Protein AF-A0A3B8ZEE2-F1 (afdb_monomer_lite)

Secondary structure (DSSP, 8-state):
---GGG-S----------SS--PPTT-S----------SS-----EE-----TT---EEEEEE-TTS-EEEEEEETT--TT----EE-SS--

Foldseek 3Di:
DDDPVPDPDDDDDDDFDDPPDDDDPPDPDDDDDGDDDDPDDDKAFKDFDDDPPSDAWDWDWDQDPVRDIDTQDTGRGDDNVPRDIGTGPDID

Radius of gyration: 15.97 Å; chains: 1; bounding box: 39×27×40 Å

Sequence (92 aa):
FADPEKAKFVARSEAAINPFFSIPPGADNHQVTAESTFQADTTLVNFTPHMHTRGKSFRYDVTYPDGRQETLLDVPAYDFNWQTTYVLKEPK

Structure (mmCIF, N/CA/C/O backbone):
data_AF-A0A3B8ZEE2-F1
#
_entry.id   AF-A0A3B8ZEE2-F1
#
loop_
_atom_site.group_PDB
_atom_site.id
_atom_site.type_symbol
_atom_site.label_atom_id
_atom_site.label_alt_id
_atom_site.label_comp_id
_atom_site.label_asym_id
_atom_site.label_entity_id
_atom_site.label_seq_id
_atom_site.pdbx_PDB_ins_code
_atom_site.Cartn_x
_atom_site.Cartn_y
_atom_site.Cartn_z
_atom_site.occupancy
_atom_site.B_iso_or_equiv
_atom_site.auth_seq_id
_atom_site.auth_comp_id
_atom_site.auth_asym_id
_atom_site.auth_atom_id
_atom_site.pdbx_PDB_model_num
ATOM 1 N N . PHE A 1 1 ? -26.592 13.210 6.653 1.00 65.44 1 PHE A N 1
ATOM 2 C CA . PHE A 1 1 ? -25.215 13.352 7.170 1.00 65.44 1 PHE A CA 1
ATOM 3 C C . PHE A 1 1 ? -25.224 13.108 8.670 1.00 65.44 1 PHE A C 1
ATOM 5 O O . PHE A 1 1 ? -26.254 13.360 9.285 1.00 65.44 1 PHE A O 1
ATOM 12 N N . ALA A 1 2 ? -24.145 12.558 9.235 1.00 73.81 2 ALA A N 1
ATOM 13 C CA . ALA A 1 2 ? -24.047 12.343 10.678 1.00 73.81 2 ALA A CA 1
ATOM 14 C C . ALA A 1 2 ? -23.862 13.682 11.408 1.00 73.81 2 ALA A C 1
ATOM 16 O O . ALA A 1 2 ? -23.187 14.571 10.895 1.00 73.81 2 ALA A O 1
ATOM 17 N N . ASP A 1 3 ? -24.468 13.807 12.586 1.00 84.38 3 ASP A N 1
ATOM 18 C CA . ASP A 1 3 ? -24.247 14.921 13.507 1.00 84.38 3 ASP A CA 1
ATOM 19 C C . ASP A 1 3 ? -22.819 14.812 14.082 1.00 84.38 3 ASP A C 1
ATOM 21 O O . ASP A 1 3 ? -22.533 13.812 14.753 1.00 84.38 3 ASP A O 1
ATOM 25 N N . PRO A 1 4 ? -21.913 15.773 13.808 1.00 79.19 4 PRO A N 1
ATOM 26 C CA . PRO A 1 4 ? -20.518 15.691 14.237 1.00 79.19 4 PRO A CA 1
ATOM 27 C C . PRO A 1 4 ? -20.359 15.536 15.751 1.00 79.19 4 PRO A C 1
ATOM 29 O O . PRO A 1 4 ? -19.458 14.828 16.191 1.00 79.19 4 PRO A O 1
ATOM 32 N N . GLU A 1 5 ? -21.258 16.123 16.546 1.00 83.06 5 GLU A N 1
ATOM 33 C CA . GLU A 1 5 ? -21.207 16.051 18.014 1.00 83.06 5 GLU A CA 1
ATOM 34 C C . GLU A 1 5 ? -21.580 14.662 18.551 1.00 83.06 5 GLU A C 1
ATOM 36 O O . GLU A 1 5 ? -21.253 14.312 19.684 1.00 83.06 5 GLU A O 1
ATOM 41 N N . LYS A 1 6 ? -22.244 13.840 17.731 1.00 87.75 6 LYS A N 1
ATOM 42 C CA . LYS A 1 6 ? -22.627 12.462 18.070 1.00 87.75 6 LYS A CA 1
ATOM 43 C C . LYS A 1 6 ? -21.685 11.414 17.474 1.00 87.75 6 LYS A C 1
ATOM 45 O O . LYS A 1 6 ? -21.838 10.225 17.769 1.00 87.75 6 LYS A O 1
ATOM 50 N N . ALA A 1 7 ? -20.742 11.814 16.621 1.00 87.25 7 ALA A N 1
ATOM 51 C CA . ALA A 1 7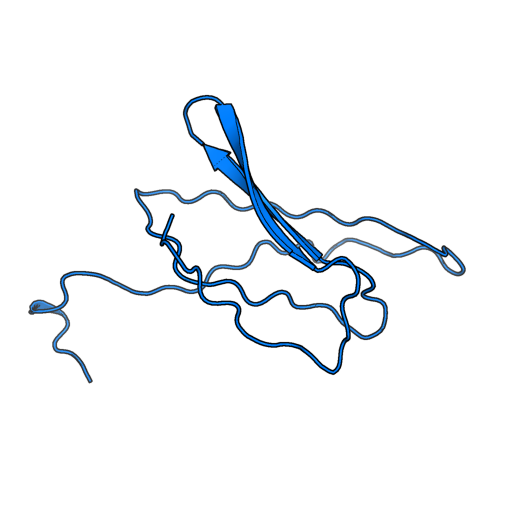 ? -19.816 10.896 15.974 1.00 87.25 7 ALA A CA 1
ATOM 52 C C . ALA A 1 7 ? -18.769 10.389 16.977 1.00 87.25 7 ALA A C 1
ATOM 54 O O . ALA A 1 7 ? -18.015 11.162 17.557 1.00 87.25 7 ALA A O 1
ATOM 55 N N . LYS A 1 8 ? -18.702 9.066 17.162 1.00 88.12 8 LYS A N 1
ATOM 56 C CA . LYS A 1 8 ? -17.696 8.429 18.031 1.00 88.12 8 LYS A CA 1
ATOM 57 C C . LYS A 1 8 ? -16.348 8.224 17.340 1.00 88.12 8 LYS A C 1
ATOM 59 O O . LYS A 1 8 ? -15.326 8.165 18.010 1.00 88.12 8 LYS A O 1
ATOM 64 N N . PHE A 1 9 ? -16.358 8.104 16.014 1.00 89.62 9 PHE A N 1
ATOM 65 C CA . PHE A 1 9 ? -15.177 7.861 15.194 1.00 89.62 9 PHE A CA 1
ATOM 66 C C . PHE A 1 9 ? -15.217 8.746 13.952 1.00 89.62 9 PHE A C 1
ATOM 68 O O . PHE A 1 9 ? -16.291 9.008 13.404 1.00 89.62 9 PHE A O 1
ATOM 75 N N . VAL A 1 10 ? -14.041 9.168 13.491 1.00 90.38 10 VAL A N 1
ATOM 76 C CA . VAL A 1 10 ? -13.869 9.907 12.238 1.00 90.38 10 VAL A CA 1
ATOM 77 C C . VAL A 1 10 ? -13.164 8.994 11.246 1.00 90.38 10 VAL A C 1
ATOM 79 O O . VAL A 1 10 ? -12.004 8.647 11.441 1.00 90.38 10 VAL A O 1
ATOM 82 N N . ALA A 1 11 ? -13.860 8.616 10.176 1.00 92.62 11 ALA A N 1
ATOM 83 C CA . ALA A 1 11 ? -13.250 7.870 9.084 1.00 92.62 11 ALA A CA 1
ATOM 84 C C . ALA A 1 11 ? -12.376 8.801 8.234 1.00 92.62 11 ALA A C 1
ATOM 86 O O . ALA A 1 11 ? -12.790 9.910 7.885 1.00 92.62 11 ALA A O 1
ATOM 87 N N . ARG A 1 12 ? -11.172 8.340 7.890 1.00 92.19 12 ARG A N 1
ATOM 88 C CA . ARG A 1 12 ? -10.243 9.031 6.992 1.00 92.19 12 ARG A CA 1
ATOM 89 C C . ARG A 1 12 ? -9.660 8.039 5.995 1.00 92.19 12 ARG A C 1
ATOM 91 O O . ARG A 1 12 ? -9.554 6.852 6.291 1.00 92.19 12 ARG A O 1
ATOM 98 N N . SER A 1 13 ? -9.274 8.551 4.834 1.00 92.56 13 SER A N 1
ATOM 99 C CA . SER A 1 13 ? -8.471 7.821 3.858 1.00 92.56 13 SER A CA 1
ATOM 100 C C . SER A 1 13 ? -7.099 8.465 3.799 1.00 92.56 13 SER A C 1
ATOM 102 O O . SER A 1 13 ? -6.988 9.685 3.677 1.00 92.56 13 SER A O 1
ATOM 104 N N . GLU A 1 14 ? -6.070 7.638 3.890 1.00 92.31 14 GLU A N 1
ATOM 105 C CA . GLU A 1 14 ? -4.676 8.050 3.829 1.00 92.31 14 GLU A CA 1
ATOM 106 C C . GLU A 1 14 ? -3.963 7.217 2.765 1.00 92.31 14 GLU A C 1
ATOM 108 O O . GLU A 1 14 ? -4.331 6.066 2.523 1.00 92.31 14 GLU A O 1
ATOM 113 N N . ALA A 1 15 ? -2.977 7.810 2.097 1.00 92.56 15 ALA A N 1
ATOM 114 C CA . ALA A 1 15 ? -2.237 7.154 1.032 1.00 92.56 15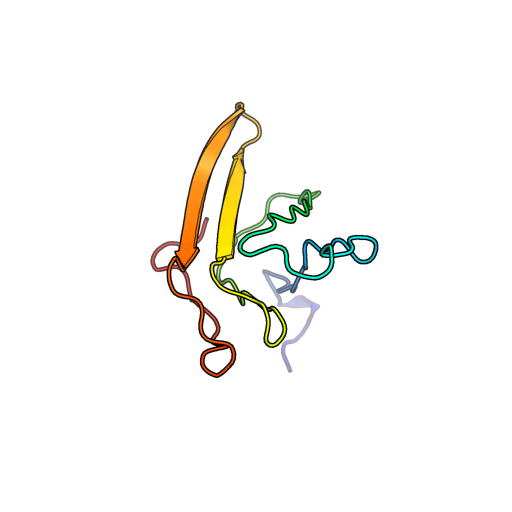 ALA A CA 1
ATOM 115 C C . ALA A 1 15 ? -0.734 7.302 1.272 1.00 92.56 15 ALA A C 1
ATOM 117 O O . ALA A 1 15 ? -0.223 8.415 1.376 1.00 92.56 15 ALA A O 1
ATOM 118 N N . ALA A 1 16 ? -0.026 6.174 1.302 1.00 94.94 16 ALA A N 1
ATOM 119 C CA . ALA A 1 16 ? 1.422 6.155 1.177 1.00 94.94 16 ALA A CA 1
ATOM 120 C C . ALA A 1 16 ? 1.774 6.268 -0.314 1.00 94.94 16 ALA A C 1
ATOM 122 O O . ALA A 1 16 ? 1.492 5.356 -1.093 1.00 94.94 16 ALA A O 1
ATOM 123 N N . ILE A 1 17 ? 2.338 7.405 -0.728 1.00 94.62 17 ILE A N 1
ATOM 124 C CA . ILE A 1 17 ? 2.651 7.698 -2.133 1.00 94.62 17 ILE A CA 1
ATOM 125 C C . ILE A 1 17 ? 4.102 8.154 -2.247 1.00 94.62 17 ILE A C 1
ATOM 127 O O . ILE A 1 17 ? 4.541 9.053 -1.535 1.00 94.62 17 ILE A O 1
ATOM 131 N N . ASN A 1 18 ? 4.824 7.583 -3.208 1.00 94.75 18 ASN A N 1
ATOM 132 C CA . ASN A 1 18 ? 6.090 8.119 -3.690 1.00 94.75 18 ASN A CA 1
ATOM 133 C C . ASN A 1 18 ? 5.837 8.747 -5.071 1.00 94.75 18 ASN A C 1
ATOM 135 O O . ASN A 1 18 ? 5.592 8.007 -6.018 1.00 94.75 18 ASN A O 1
ATOM 139 N N . PRO A 1 19 ? 5.839 10.081 -5.221 1.00 92.25 19 PRO A N 1
ATOM 140 C CA . PRO A 1 19 ? 5.584 10.717 -6.514 1.00 92.25 19 PRO A CA 1
ATOM 141 C C . PRO A 1 19 ? 6.856 10.912 -7.357 1.00 92.25 19 PRO A C 1
ATOM 143 O O . PRO A 1 19 ? 6.765 11.380 -8.489 1.00 92.25 19 PRO A O 1
ATOM 146 N N . PHE A 1 20 ? 8.038 10.590 -6.820 1.00 94.38 20 PHE A N 1
ATOM 147 C CA . PHE A 1 20 ? 9.331 10.915 -7.433 1.00 94.38 20 PHE A CA 1
ATOM 148 C C . PHE A 1 20 ? 10.045 9.710 -8.052 1.00 94.38 20 PHE A C 1
ATOM 150 O O . PHE A 1 20 ? 11.134 9.867 -8.606 1.00 94.38 20 PHE A O 1
ATOM 157 N N . PHE A 1 21 ? 9.476 8.504 -7.959 1.00 95.69 21 PHE A N 1
ATOM 158 C CA . PHE A 1 21 ? 10.088 7.342 -8.595 1.00 95.69 21 PHE A CA 1
ATOM 159 C C . PHE A 1 21 ? 10.043 7.465 -10.122 1.00 95.69 21 PHE A C 1
ATOM 161 O O . PHE A 1 21 ? 9.130 8.043 -10.709 1.00 95.69 21 PHE A O 1
ATOM 168 N N . SER A 1 22 ? 11.019 6.843 -10.776 1.00 96.62 22 SER A N 1
ATOM 169 C CA . SER A 1 22 ? 10.978 6.598 -12.212 1.00 96.62 22 SER A CA 1
ATOM 170 C C . SER A 1 22 ? 11.272 5.129 -12.445 1.00 96.62 22 SER A C 1
ATOM 172 O O . SER A 1 22 ? 12.202 4.586 -11.848 1.00 96.62 22 SER A O 1
ATOM 174 N N . ILE A 1 23 ? 10.508 4.494 -13.327 1.00 96.75 23 ILE A N 1
ATOM 175 C CA . ILE A 1 23 ? 10.810 3.131 -13.746 1.00 96.75 23 ILE A CA 1
ATOM 176 C C . ILE A 1 23 ? 11.743 3.213 -14.957 1.00 96.75 23 ILE A C 1
ATOM 178 O O . ILE A 1 23 ? 11.333 3.786 -15.972 1.00 96.75 23 ILE A O 1
ATOM 182 N N . PRO A 1 24 ? 12.949 2.617 -14.909 1.00 97.31 24 PRO A N 1
ATOM 183 C CA . PRO A 1 24 ? 13.848 2.612 -16.054 1.00 97.31 24 PRO A CA 1
ATOM 184 C C . PRO A 1 24 ? 13.186 2.002 -17.305 1.00 97.31 24 PRO A C 1
ATOM 186 O O . PRO A 1 24 ? 12.433 1.023 -17.188 1.00 97.31 24 PRO A O 1
ATOM 189 N N . PRO A 1 25 ? 13.457 2.540 -18.510 1.00 97.25 25 PRO A N 1
ATOM 190 C CA . PRO A 1 25 ? 12.984 1.942 -19.753 1.00 97.25 25 PRO A CA 1
ATOM 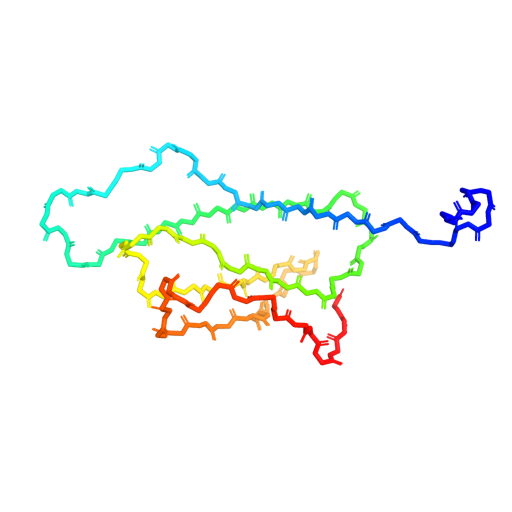191 C C . PRO A 1 25 ? 13.423 0.477 -19.872 1.00 97.25 25 PRO A C 1
ATOM 193 O O . PRO A 1 25 ? 14.572 0.145 -19.596 1.00 97.25 25 PRO A O 1
ATOM 196 N N . GLY A 1 26 ? 12.505 -0.405 -20.270 1.00 96.56 26 GLY A N 1
ATOM 197 C CA . GLY A 1 26 ? 12.791 -1.831 -20.477 1.00 96.56 26 GLY A CA 1
ATOM 198 C C . GLY A 1 26 ? 12.975 -2.670 -19.207 1.00 96.56 26 GLY A C 1
ATOM 199 O O . GLY A 1 26 ? 13.119 -3.884 -19.321 1.00 96.56 26 GLY A O 1
ATOM 200 N N . ALA A 1 27 ? 12.937 -2.077 -18.007 1.00 97.25 27 ALA A N 1
ATOM 201 C CA . ALA A 1 27 ? 12.981 -2.851 -16.770 1.00 97.25 27 ALA A CA 1
ATOM 202 C C . ALA A 1 27 ? 11.757 -3.776 -16.672 1.00 97.25 27 ALA A C 1
ATOM 204 O O . ALA A 1 27 ? 10.619 -3.294 -16.716 1.00 97.25 27 ALA A O 1
ATOM 205 N N . ASP A 1 28 ? 12.001 -5.082 -16.518 1.00 95.25 28 ASP A N 1
ATOM 206 C CA . ASP A 1 28 ? 10.934 -6.074 -16.367 1.00 95.25 28 ASP A CA 1
ATOM 207 C C . ASP A 1 28 ? 10.177 -5.861 -15.050 1.00 95.25 28 ASP A C 1
ATOM 209 O O . ASP A 1 28 ? 8.972 -5.610 -15.061 1.00 95.25 28 ASP A O 1
ATOM 213 N N . ASN A 1 29 ? 10.890 -5.869 -13.919 1.00 96.25 29 ASN A N 1
ATOM 214 C CA . ASN A 1 29 ? 10.330 -5.599 -12.594 1.00 96.25 29 ASN A CA 1
ATOM 215 C C . ASN A 1 29 ? 11.090 -4.456 -11.921 1.00 96.25 29 ASN A C 1
ATOM 217 O O . ASN A 1 29 ? 12.318 -4.386 -11.982 1.00 96.25 29 ASN A O 1
ATOM 221 N N . HIS A 1 30 ? 10.351 -3.559 -11.274 1.00 97.31 30 HIS A N 1
ATOM 222 C CA . HIS A 1 30 ? 10.903 -2.434 -10.531 1.00 97.31 30 HIS A CA 1
ATOM 223 C C . HIS A 1 30 ? 10.039 -2.183 -9.299 1.00 97.31 30 HIS A C 1
ATOM 225 O O . HIS A 1 30 ? 8.865 -1.838 -9.426 1.00 97.31 30 HIS A O 1
ATOM 231 N N . GLN A 1 31 ? 10.613 -2.399 -8.119 1.00 97.19 31 GLN A N 1
ATOM 232 C CA . GLN A 1 31 ? 9.915 -2.187 -6.859 1.00 97.19 31 GLN A CA 1
ATOM 233 C C . GLN A 1 31 ? 9.958 -0.709 -6.480 1.00 97.19 31 GLN A C 1
ATOM 235 O O . GLN A 1 31 ? 11.008 -0.074 -6.544 1.00 97.19 31 GLN A O 1
ATOM 240 N N . VAL A 1 32 ? 8.815 -0.190 -6.042 1.00 97.50 32 VAL A N 1
ATOM 241 C CA . VAL A 1 32 ? 8.683 1.142 -5.455 1.00 97.50 32 VAL A CA 1
ATOM 242 C C . VAL A 1 32 ? 8.041 0.970 -4.090 1.00 97.50 32 VAL A C 1
ATOM 244 O O . VAL A 1 32 ? 7.047 0.258 -3.964 1.00 97.50 32 VAL A O 1
ATOM 247 N N . THR A 1 33 ? 8.605 1.621 -3.081 1.00 97.12 33 THR A N 1
ATOM 248 C CA . THR A 1 33 ? 8.045 1.667 -1.732 1.00 97.12 33 THR A CA 1
ATOM 249 C C . THR A 1 33 ? 7.616 3.090 -1.390 1.00 97.12 33 THR A C 1
ATOM 251 O O . THR A 1 33 ? 8.165 4.077 -1.894 1.00 97.12 33 THR A O 1
ATOM 254 N N . ALA A 1 34 ? 6.597 3.179 -0.545 1.00 97.06 34 ALA A N 1
ATOM 255 C CA . ALA A 1 34 ? 6.144 4.395 0.100 1.00 97.06 34 ALA A CA 1
ATOM 256 C C . ALA A 1 34 ? 5.647 4.020 1.496 1.00 97.06 34 ALA A C 1
ATOM 258 O O . ALA A 1 34 ? 5.112 2.928 1.689 1.00 97.06 34 ALA A O 1
ATOM 259 N N . GLU A 1 35 ? 5.808 4.925 2.451 1.00 95.94 35 GLU A N 1
ATOM 260 C CA . GLU A 1 35 ? 5.456 4.697 3.850 1.00 95.94 35 GLU A CA 1
ATOM 261 C C . GLU A 1 35 ? 4.616 5.871 4.355 1.00 95.94 35 GLU A C 1
ATOM 263 O O . GLU A 1 35 ? 4.795 7.009 3.915 1.00 95.94 35 GLU A O 1
ATOM 268 N N . SER A 1 36 ? 3.696 5.591 5.276 1.00 94.62 36 SER A N 1
ATOM 269 C CA . SER A 1 36 ? 3.052 6.611 6.098 1.00 94.62 36 SER A CA 1
ATOM 270 C C . SER A 1 36 ? 2.926 6.115 7.530 1.00 94.62 36 SER A C 1
ATOM 272 O O . SER A 1 36 ? 2.804 4.912 7.768 1.00 94.62 36 SER A O 1
ATOM 274 N N . THR A 1 37 ? 2.937 7.051 8.474 1.00 95.06 37 THR A N 1
ATOM 275 C CA . THR A 1 37 ? 2.881 6.767 9.907 1.00 95.06 37 THR A CA 1
ATOM 276 C C . THR A 1 37 ? 1.649 7.415 10.510 1.00 95.06 37 THR A C 1
ATOM 278 O O . THR A 1 37 ? 1.537 8.645 10.547 1.00 95.06 37 THR A O 1
ATOM 281 N N . PHE A 1 38 ? 0.764 6.591 11.066 1.00 93.56 38 PHE A N 1
ATOM 282 C CA . PHE A 1 38 ? -0.387 7.070 11.822 1.00 93.56 38 PHE A CA 1
ATOM 283 C C . PHE A 1 38 ? 0.070 7.767 13.108 1.00 93.56 38 PHE A C 1
ATOM 285 O O . PHE A 1 38 ? 0.827 7.213 13.902 1.00 93.56 38 PHE A O 1
ATOM 292 N N . GLN A 1 39 ? -0.390 9.004 13.309 1.00 91.44 39 GLN A N 1
ATOM 293 C CA . GLN A 1 39 ? 0.011 9.853 14.443 1.00 91.44 39 GLN A CA 1
ATOM 294 C C . GLN A 1 39 ?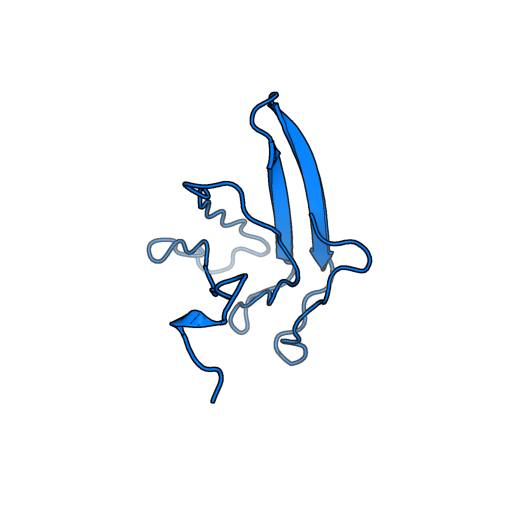 -0.843 9.637 15.704 1.00 91.44 39 GLN A C 1
ATOM 296 O O . GLN A 1 39 ? -0.604 10.258 16.736 1.00 91.44 39 GLN A O 1
ATOM 301 N N . ALA A 1 40 ? -1.867 8.793 15.614 1.00 92.25 40 ALA A N 1
ATOM 302 C CA . ALA A 1 40 ? -2.772 8.457 16.701 1.00 92.25 40 ALA A CA 1
ATOM 303 C C . ALA A 1 40 ? -3.209 6.997 16.566 1.00 92.25 40 ALA A C 1
ATOM 305 O O . ALA A 1 40 ? -3.098 6.411 15.484 1.00 92.25 40 ALA A O 1
ATOM 306 N N . ASP A 1 41 ? -3.740 6.440 17.653 1.00 93.44 41 ASP A N 1
ATOM 307 C CA . ASP A 1 41 ? -4.364 5.121 17.624 1.00 93.44 41 ASP A CA 1
ATOM 308 C C . ASP A 1 41 ? -5.454 5.085 16.543 1.00 93.44 41 ASP A C 1
ATOM 310 O O . ASP A 1 41 ? -6.341 5.943 16.502 1.00 93.44 41 ASP A O 1
ATOM 314 N N . THR A 1 42 ? -5.315 4.152 15.605 1.00 94.81 42 THR A N 1
ATOM 315 C CA . THR A 1 42 ? -6.058 4.138 14.343 1.00 94.81 42 THR A CA 1
ATOM 316 C C . THR A 1 42 ? -6.493 2.721 14.042 1.00 94.81 42 THR A C 1
ATOM 318 O O . THR A 1 42 ? -5.665 1.821 13.985 1.00 94.81 42 THR A O 1
ATOM 321 N N . THR A 1 43 ? -7.787 2.546 13.780 1.00 95.88 43 THR A N 1
ATOM 322 C CA . THR A 1 43 ? -8.326 1.277 13.294 1.00 95.88 43 THR A CA 1
ATOM 323 C C . THR A 1 43 ? -8.313 1.246 11.769 1.00 95.88 43 THR A C 1
ATOM 325 O O . THR A 1 43 ? -9.037 2.004 11.114 1.00 95.88 43 THR A O 1
ATOM 328 N N . LEU A 1 44 ? -7.525 0.344 11.194 1.00 96.06 44 LEU A N 1
ATOM 329 C CA . LEU A 1 44 ? -7.504 0.064 9.764 1.00 96.06 44 LEU A CA 1
ATOM 330 C C . LEU A 1 44 ? -8.642 -0.884 9.400 1.00 96.06 44 LEU A C 1
ATOM 332 O O . LEU A 1 44 ? -8.785 -1.966 9.965 1.00 96.06 44 LEU A O 1
ATOM 336 N N . VAL A 1 45 ? -9.451 -0.480 8.421 1.00 97.25 45 VAL A N 1
ATOM 337 C CA . VAL A 1 45 ? -10.669 -1.212 8.032 1.00 97.25 45 VAL A CA 1
ATOM 338 C C . VAL A 1 45 ? -10.640 -1.730 6.599 1.00 97.25 45 VAL A C 1
ATOM 340 O O . VAL A 1 45 ? -11.287 -2.731 6.294 1.00 97.25 45 VAL A O 1
ATOM 343 N N . ASN A 1 46 ? -9.924 -1.065 5.695 1.00 97.06 46 ASN A N 1
ATOM 344 C CA . ASN A 1 46 ? -9.820 -1.475 4.302 1.00 97.06 46 ASN A CA 1
ATOM 345 C C . ASN A 1 46 ? -8.588 -0.871 3.619 1.00 97.06 46 ASN A C 1
ATOM 347 O O . ASN A 1 46 ? -8.003 0.092 4.112 1.00 97.06 46 ASN A O 1
ATOM 351 N N . PHE A 1 47 ? -8.240 -1.435 2.465 1.00 96.88 47 PHE A N 1
ATOM 352 C CA . PHE A 1 47 ? -7.182 -0.955 1.582 1.00 96.88 47 PHE A CA 1
ATOM 353 C C . PHE A 1 47 ? -7.695 -0.837 0.154 1.00 96.88 47 PHE A C 1
ATOM 355 O O . PHE A 1 47 ? -8.515 -1.638 -0.286 1.00 96.88 47 PHE A O 1
ATOM 362 N N . THR A 1 48 ? -7.179 0.130 -0.597 1.00 96.00 48 THR A N 1
ATOM 363 C CA . THR A 1 48 ? -7.468 0.271 -2.030 1.00 96.00 48 THR A CA 1
ATOM 364 C C . THR A 1 48 ? -6.137 0.398 -2.775 1.00 96.00 48 THR A C 1
ATOM 366 O O . THR A 1 48 ? -5.670 1.518 -2.985 1.00 96.00 48 THR A O 1
ATOM 369 N N . PRO A 1 49 ? -5.473 -0.729 -3.110 1.00 96.19 49 PRO A N 1
ATOM 370 C CA . PRO A 1 49 ? -4.218 -0.699 -3.851 1.00 96.19 49 PRO A CA 1
ATOM 371 C C . PRO A 1 49 ? -4.442 -0.082 -5.235 1.00 96.19 49 PRO A C 1
ATOM 373 O O . PRO A 1 49 ? -5.326 -0.499 -5.988 1.00 96.19 49 PRO A O 1
ATOM 376 N N . HIS A 1 50 ? -3.628 0.912 -5.578 1.00 95.50 50 HIS A N 1
ATOM 377 C CA . HIS A 1 50 ? -3.791 1.703 -6.792 1.00 95.50 50 HIS A CA 1
ATOM 378 C C . HIS A 1 50 ? -2.448 1.887 -7.497 1.00 95.50 50 HIS A C 1
ATOM 380 O O . HIS A 1 50 ? -1.504 2.440 -6.933 1.00 95.50 50 HIS A O 1
ATOM 386 N N . MET A 1 51 ? -2.370 1.428 -8.742 1.00 95.06 51 MET A N 1
ATOM 387 C CA . MET A 1 51 ? -1.259 1.658 -9.660 1.00 95.06 51 MET A CA 1
ATOM 388 C C . MET A 1 51 ? -1.817 1.897 -11.061 1.00 95.06 51 MET A C 1
ATOM 390 O O . MET A 1 51 ? -2.940 1.514 -11.369 1.00 95.06 51 MET A O 1
ATOM 394 N N . HIS A 1 52 ? -1.019 2.499 -11.940 1.00 94.69 52 HIS A N 1
ATOM 395 C CA . HIS A 1 52 ? -1.347 2.588 -13.364 1.00 94.69 52 HIS A CA 1
ATOM 396 C C . HIS A 1 52 ? -1.011 1.276 -14.104 1.00 94.69 52 HIS A C 1
ATOM 398 O O . HIS A 1 52 ? -0.649 0.268 -13.502 1.00 94.69 52 HIS A O 1
ATOM 404 N N . THR A 1 53 ?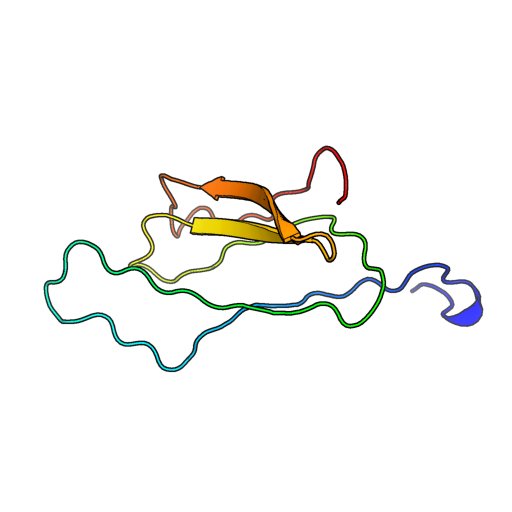 -1.085 1.291 -15.435 1.00 94.69 53 THR A N 1
ATOM 405 C CA . THR A 1 53 ? -1.005 0.118 -16.331 1.00 94.69 53 THR A CA 1
ATOM 406 C C . THR A 1 53 ? 0.273 -0.725 -16.250 1.00 94.69 53 THR A C 1
ATOM 408 O O . THR A 1 53 ? 0.320 -1.804 -16.833 1.00 94.69 53 THR A O 1
ATOM 411 N N . ARG A 1 54 ? 1.317 -0.265 -15.550 1.00 95.94 54 ARG A N 1
ATOM 412 C CA . ARG A 1 54 ? 2.556 -1.029 -15.326 1.00 95.94 54 ARG A CA 1
ATOM 413 C C . ARG A 1 54 ? 2.586 -1.809 -14.008 1.00 95.94 54 ARG A C 1
ATOM 415 O O . ARG A 1 54 ? 3.573 -2.497 -13.759 1.00 95.94 54 ARG A O 1
ATOM 422 N N . GLY A 1 55 ? 1.557 -1.687 -13.169 1.00 96.12 55 GLY A N 1
ATOM 423 C CA . GLY A 1 55 ? 1.453 -2.441 -11.922 1.00 96.12 55 GLY A CA 1
ATO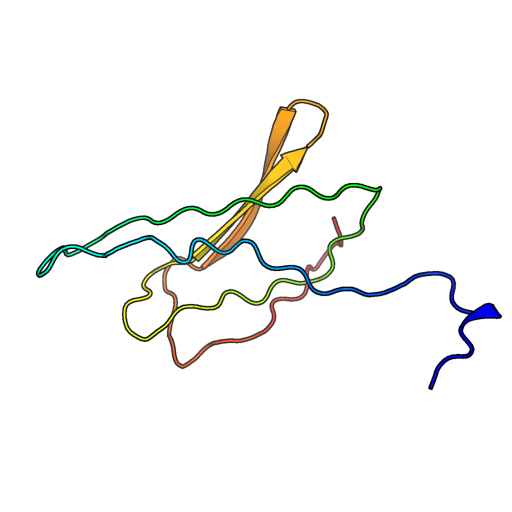M 424 C C . GLY A 1 55 ? 1.383 -3.949 -12.174 1.00 96.12 55 GLY A C 1
ATOM 425 O O . GLY A 1 55 ? 0.680 -4.384 -13.080 1.00 96.12 55 GLY A O 1
ATOM 426 N N . LYS A 1 56 ? 2.120 -4.733 -11.377 1.00 96.69 56 LYS A N 1
ATOM 427 C CA . LYS A 1 56 ? 2.142 -6.209 -11.450 1.00 96.69 56 LYS A CA 1
ATOM 428 C C . LYS A 1 56 ? 1.779 -6.879 -10.122 1.00 96.69 56 LYS A C 1
ATOM 430 O O . LYS A 1 56 ? 1.117 -7.909 -10.121 1.00 96.69 56 LYS A O 1
ATOM 435 N N . SER A 1 57 ? 2.177 -6.283 -9.000 1.00 97.62 57 SER A N 1
ATOM 436 C CA . SER A 1 57 ? 1.841 -6.741 -7.651 1.00 97.62 57 SER A CA 1
ATOM 437 C C . SER A 1 57 ? 1.770 -5.565 -6.677 1.00 97.62 57 SER A C 1
ATOM 439 O O . SER A 1 57 ? 2.396 -4.529 -6.907 1.00 97.62 57 SER A O 1
ATOM 441 N N . PHE A 1 58 ? 0.995 -5.708 -5.602 1.00 97.44 58 PHE A N 1
ATOM 442 C CA . PHE A 1 58 ? 0.876 -4.707 -4.540 1.00 97.44 58 PHE A CA 1
ATOM 443 C C . PHE A 1 58 ? 0.854 -5.399 -3.180 1.00 97.44 58 PHE A C 1
ATOM 445 O O . PHE A 1 58 ? 0.126 -6.372 -3.000 1.00 97.44 58 PHE A O 1
ATOM 452 N N . ARG A 1 59 ? 1.598 -4.870 -2.209 1.00 97.81 59 ARG A N 1
ATOM 453 C CA . ARG A 1 59 ? 1.605 -5.373 -0.835 1.00 97.81 59 ARG A CA 1
ATOM 454 C C . ARG A 1 59 ? 1.520 -4.222 0.163 1.00 97.81 59 ARG A C 1
ATOM 456 O O . ARG A 1 59 ? 2.174 -3.200 -0.027 1.00 97.81 59 ARG A O 1
ATOM 463 N N . TYR A 1 60 ? 0.718 -4.404 1.209 1.00 97.56 60 TYR A N 1
ATOM 464 C CA . TYR A 1 60 ? 0.708 -3.549 2.393 1.00 97.56 60 TYR A CA 1
ATOM 465 C C . TYR A 1 60 ? 1.286 -4.321 3.573 1.00 97.56 60 TYR A C 1
ATOM 467 O O . TYR A 1 60 ? 0.757 -5.365 3.961 1.00 97.56 60 TYR A O 1
ATOM 475 N N . ASP A 1 61 ? 2.335 -3.766 4.162 1.00 97.75 61 ASP A N 1
ATOM 476 C CA . ASP A 1 61 ? 2.881 -4.202 5.440 1.00 97.75 61 ASP A CA 1
ATOM 477 C C . ASP A 1 61 ? 2.635 -3.119 6.488 1.00 97.75 61 ASP A C 1
ATOM 479 O O . ASP A 1 61 ? 2.614 -1.926 6.178 1.00 97.75 61 ASP A O 1
ATOM 483 N N . VAL A 1 62 ? 2.467 -3.539 7.737 1.00 97.00 62 VAL A N 1
ATOM 484 C CA . VAL A 1 62 ? 2.447 -2.647 8.894 1.00 97.00 62 VAL A CA 1
ATOM 485 C C . VAL A 1 62 ? 3.605 -2.995 9.814 1.00 97.00 62 VAL A C 1
ATOM 487 O O . VAL A 1 62 ? 3.900 -4.169 10.043 1.00 97.00 62 VAL A O 1
ATOM 490 N N . THR A 1 63 ? 4.248 -1.964 10.354 1.00 97.56 63 THR A N 1
ATOM 491 C CA . THR A 1 63 ? 5.172 -2.090 11.482 1.00 97.56 63 THR A CA 1
ATOM 492 C C . THR A 1 63 ? 4.500 -1.492 12.710 1.00 97.56 63 THR A C 1
ATOM 494 O O . THR A 1 63 ? 4.098 -0.330 12.697 1.00 97.56 63 THR A O 1
ATOM 497 N N . TYR A 1 64 ? 4.352 -2.293 13.759 1.00 96.50 64 TYR A N 1
ATOM 498 C CA . TYR A 1 64 ? 3.760 -1.886 15.029 1.00 96.50 64 TYR A CA 1
ATOM 499 C C . TYR A 1 64 ? 4.788 -1.162 15.920 1.00 96.50 64 TYR A C 1
ATOM 501 O O . TYR A 1 64 ? 5.994 -1.327 15.721 1.00 96.50 64 TYR A O 1
ATOM 509 N N . PRO A 1 65 ? 4.351 -0.395 16.941 1.00 95.75 65 PRO A N 1
ATOM 510 C CA . PRO A 1 65 ? 5.263 0.311 17.851 1.00 95.75 65 PRO A CA 1
ATOM 511 C C . PRO A 1 65 ? 6.248 -0.593 18.609 1.00 95.75 65 PRO A C 1
ATOM 513 O O . PRO A 1 65 ? 7.304 -0.133 19.031 1.00 95.75 65 PRO A O 1
ATOM 516 N N . ASP A 1 66 ? 5.913 -1.875 18.780 1.00 96.75 66 ASP A N 1
ATOM 517 C CA . ASP A 1 66 ? 6.767 -2.902 19.393 1.00 96.75 66 ASP A CA 1
ATOM 518 C C . ASP A 1 66 ? 7.800 -3.504 18.415 1.00 96.75 66 ASP A C 1
ATOM 520 O O . ASP A 1 66 ? 8.581 -4.376 18.796 1.00 96.75 66 ASP A O 1
ATOM 524 N N . GLY A 1 67 ? 7.815 -3.050 17.158 1.00 97.31 67 GLY A N 1
ATOM 525 C CA . GLY A 1 67 ? 8.689 -3.538 16.092 1.00 97.31 67 GLY A CA 1
ATOM 526 C C . GLY A 1 67 ? 8.172 -4.780 15.363 1.00 97.31 67 GLY A C 1
ATOM 527 O O . GLY A 1 67 ? 8.806 -5.222 14.402 1.00 97.31 67 GLY A O 1
ATOM 528 N N . ARG A 1 68 ? 7.028 -5.349 15.764 1.00 97.81 68 ARG A N 1
ATOM 529 C CA . ARG A 1 68 ? 6.402 -6.459 15.037 1.00 97.81 68 ARG A CA 1
ATOM 530 C C . ARG A 1 68 ? 5.978 -5.993 13.648 1.00 97.81 68 ARG A C 1
ATOM 532 O O . ARG A 1 68 ? 5.455 -4.894 13.487 1.00 97.81 68 ARG A O 1
ATOM 539 N N . GLN A 1 69 ? 6.152 -6.863 12.660 1.00 97.94 69 GLN A N 1
ATOM 540 C CA . GLN A 1 69 ? 5.689 -6.634 11.295 1.00 97.94 69 GLN A CA 1
ATOM 541 C C . GLN A 1 69 ? 4.592 -7.627 10.925 1.00 97.94 69 GLN A C 1
ATOM 543 O O . GLN A 1 69 ? 4.636 -8.791 11.327 1.00 97.94 69 GLN A O 1
ATOM 548 N N . GLU A 1 70 ? 3.611 -7.167 10.157 1.00 97.44 70 GLU A N 1
ATOM 549 C CA . GLU A 1 70 ? 2.536 -7.998 9.622 1.00 97.44 70 GLU A CA 1
ATOM 550 C C . GLU A 1 70 ? 2.216 -7.577 8.185 1.00 97.44 70 GLU A C 1
ATOM 552 O O . GLU A 1 70 ? 2.079 -6.389 7.895 1.00 97.44 70 GLU A O 1
ATOM 557 N N . THR A 1 71 ? 2.055 -8.552 7.291 1.00 98.00 71 THR A N 1
ATOM 558 C CA . THR A 1 71 ? 1.494 -8.310 5.959 1.00 98.00 71 THR A CA 1
ATOM 559 C C . THR A 1 71 ? -0.020 -8.268 6.054 1.00 98.00 71 THR A C 1
ATOM 561 O O . THR A 1 71 ? -0.651 -9.277 6.363 1.00 98.00 71 THR A O 1
ATOM 564 N N . LEU A 1 72 ? -0.605 -7.104 5.779 1.00 97.25 72 LEU A N 1
ATOM 565 C CA . LEU A 1 72 ? -2.047 -6.881 5.891 1.00 97.25 72 LEU A CA 1
ATOM 566 C C . LEU A 1 72 ? -2.800 -7.204 4.598 1.00 97.25 72 LEU A C 1
ATOM 568 O O . LEU A 1 72 ? -3.965 -7.598 4.640 1.00 97.25 72 LEU A O 1
ATOM 572 N N . LEU A 1 73 ? -2.142 -7.038 3.450 1.00 97.19 73 LEU A N 1
ATOM 573 C CA . LEU A 1 73 ? -2.680 -7.384 2.138 1.00 97.19 73 LEU A CA 1
ATOM 574 C C . LEU A 1 73 ? -1.533 -7.726 1.185 1.00 97.19 73 LEU A C 1
ATOM 576 O O . LEU A 1 73 ? -0.565 -6.972 1.099 1.00 97.19 73 LEU A O 1
ATOM 580 N N . ASP A 1 74 ? -1.679 -8.815 0.433 1.00 97.62 74 ASP A N 1
ATOM 581 C CA . ASP A 1 74 ? -0.770 -9.207 -0.646 1.00 97.62 74 ASP A CA 1
ATOM 582 C C . ASP A 1 74 ? -1.582 -9.523 -1.911 1.00 97.62 74 ASP A C 1
ATOM 584 O O . ASP A 1 74 ? -2.439 -10.411 -1.914 1.00 97.62 74 ASP A O 1
ATOM 588 N N . VAL A 1 75 ? -1.346 -8.754 -2.975 1.00 97.19 75 VAL A N 1
ATOM 589 C CA . VAL A 1 75 ? -1.969 -8.895 -4.296 1.00 97.19 75 VAL A CA 1
ATOM 590 C C . VAL A 1 75 ? -0.859 -9.232 -5.298 1.00 97.19 75 VAL A C 1
ATOM 592 O O . VAL A 1 75 ? -0.321 -8.331 -5.947 1.00 97.19 75 VAL A O 1
ATOM 595 N N . PRO A 1 76 ? -0.476 -10.515 -5.440 1.00 96.88 76 PRO A N 1
ATOM 596 C CA . PRO A 1 76 ? 0.689 -10.915 -6.236 1.00 96.88 76 PRO A CA 1
ATOM 597 C C . PRO A 1 76 ? 0.462 -10.841 -7.753 1.00 96.88 76 PRO A C 1
ATOM 599 O O . PRO A 1 76 ? 1.427 -10.780 -8.509 1.00 96.88 76 PRO A O 1
ATOM 602 N N . ALA A 1 77 ? -0.798 -10.847 -8.194 1.00 96.00 77 ALA A N 1
ATOM 603 C CA . ALA A 1 77 ? -1.209 -10.718 -9.591 1.00 96.00 77 ALA A CA 1
ATOM 604 C C . ALA A 1 77 ? -2.180 -9.537 -9.725 1.00 96.00 77 ALA A C 1
ATOM 606 O O . ALA A 1 77 ? -3.382 -9.713 -9.917 1.00 96.00 77 ALA A O 1
ATOM 607 N N . TYR A 1 78 ? -1.658 -8.329 -9.530 1.00 96.56 78 TYR A N 1
ATOM 608 C CA . TYR A 1 78 ? -2.437 -7.102 -9.646 1.00 96.56 78 TYR A CA 1
ATOM 609 C C . TYR A 1 78 ? -2.886 -6.888 -11.096 1.00 96.56 78 TYR A C 1
ATOM 611 O O . TYR A 1 78 ? -2.072 -6.952 -12.017 1.00 96.56 78 TYR A O 1
ATOM 619 N N . ASP A 1 79 ? -4.167 -6.576 -11.283 1.00 95.25 79 ASP A N 1
ATOM 620 C CA . ASP A 1 79 ? -4.745 -6.199 -12.572 1.00 95.25 79 ASP A CA 1
ATOM 621 C C . ASP A 1 79 ? -5.256 -4.759 -12.481 1.00 95.25 79 ASP A C 1
ATOM 623 O O . ASP A 1 79 ? -6.065 -4.424 -11.616 1.00 95.25 79 ASP A O 1
ATOM 627 N N . PHE A 1 80 ? -4.810 -3.901 -13.399 1.00 94.44 80 PHE A N 1
ATOM 628 C CA . PHE A 1 80 ? -5.268 -2.514 -13.497 1.00 94.44 80 PHE A CA 1
ATOM 629 C C . PHE A 1 80 ? -6.790 -2.392 -13.704 1.00 94.44 80 PHE A C 1
ATOM 631 O O . PHE A 1 80 ? -7.381 -1.368 -13.372 1.00 94.44 80 PHE A O 1
ATOM 638 N N . ASN A 1 81 ? -7.452 -3.419 -14.230 1.00 94.50 81 ASN A N 1
ATOM 639 C CA . ASN A 1 81 ? -8.908 -3.445 -14.369 1.00 94.50 81 ASN A CA 1
ATOM 640 C C . ASN A 1 81 ? -9.620 -3.868 -13.070 1.00 94.50 81 ASN A C 1
ATOM 642 O O . ASN A 1 81 ? -10.835 -3.712 -12.961 1.00 94.50 81 ASN A O 1
ATOM 646 N N . TRP A 1 82 ? -8.878 -4.364 -12.075 1.00 91.94 82 TRP A N 1
ATOM 647 C CA . TRP A 1 82 ? -9.373 -4.802 -10.770 1.00 91.94 82 TRP A CA 1
ATOM 648 C C . TRP A 1 82 ? -8.847 -3.886 -9.654 1.00 91.94 82 TRP A C 1
ATOM 650 O O . TRP A 1 82 ? -8.012 -4.255 -8.833 1.00 91.94 82 TRP A O 1
ATOM 660 N N . GLN A 1 83 ? -9.342 -2.651 -9.606 1.00 85.50 83 GLN A N 1
ATOM 661 C CA . GLN A 1 83 ? -8.932 -1.657 -8.602 1.00 85.50 83 GLN A CA 1
ATOM 662 C C . GLN A 1 83 ? -9.978 -1.526 -7.501 1.00 85.50 83 GLN A C 1
ATOM 664 O O . GLN A 1 83 ? -10.609 -0.485 -7.327 1.00 85.50 83 GLN A O 1
ATOM 669 N N . THR A 1 84 ? -10.217 -2.627 -6.795 1.00 90.56 84 THR A N 1
ATOM 670 C CA . THR A 1 84 ? -11.265 -2.709 -5.775 1.00 90.56 84 THR A CA 1
ATOM 671 C C . THR A 1 84 ? -10.750 -2.367 -4.384 1.00 90.56 84 THR A C 1
ATOM 673 O O . THR A 1 84 ? -9.578 -2.567 -4.066 1.00 90.56 84 THR A O 1
ATOM 676 N N . THR A 1 85 ? -11.662 -1.946 -3.512 1.00 95.81 85 THR A N 1
ATOM 677 C CA . THR A 1 85 ? -11.407 -1.868 -2.074 1.00 95.81 85 THR A CA 1
ATOM 678 C C . THR A 1 85 ? -11.455 -3.263 -1.447 1.00 95.81 85 THR A C 1
ATOM 680 O O . THR A 1 85 ? -12.440 -3.987 -1.584 1.00 95.81 85 THR A O 1
ATOM 683 N N . TYR A 1 86 ? -10.404 -3.618 -0.718 1.00 96.56 86 TYR A N 1
ATOM 684 C CA . TYR A 1 86 ? -10.298 -4.830 0.086 1.00 96.56 86 TYR A CA 1
ATOM 685 C C . TYR A 1 86 ? -10.657 -4.490 1.528 1.00 96.56 86 TYR A C 1
ATOM 687 O O . TYR A 1 86 ? -9.909 -3.790 2.208 1.00 96.56 86 TYR A O 1
ATOM 695 N N . VAL A 1 87 ? -11.811 -4.964 1.993 1.00 97.38 87 VAL A N 1
ATOM 696 C CA . VAL A 1 87 ? -12.230 -4.810 3.391 1.00 97.38 87 VAL A CA 1
ATOM 697 C C . VAL A 1 87 ? -11.566 -5.894 4.228 1.00 97.38 87 VAL A C 1
ATOM 699 O O . VAL A 1 87 ? -11.628 -7.076 3.885 1.00 97.38 87 VAL A O 1
ATOM 702 N N . LEU A 1 88 ? -10.929 -5.494 5.325 1.00 96.69 88 LEU A N 1
ATOM 703 C CA . LEU A 1 88 ? -10.315 -6.433 6.252 1.00 96.69 88 LEU A CA 1
ATOM 704 C C . LEU A 1 88 ? -11.393 -7.273 6.937 1.00 96.69 88 LEU A C 1
ATOM 706 O O . LEU A 1 88 ? -12.384 -6.744 7.440 1.00 96.69 88 LEU A O 1
ATOM 710 N N . LYS A 1 89 ? -11.178 -8.591 6.993 1.00 95.81 89 LYS A N 1
ATOM 711 C CA . LYS A 1 89 ? -12.050 -9.499 7.753 1.00 95.81 89 LYS A CA 1
ATOM 712 C C . LYS A 1 89 ? -12.067 -9.125 9.239 1.00 95.81 89 LYS A C 1
ATOM 714 O O . LYS A 1 89 ? -13.118 -9.148 9.871 1.00 95.81 89 LYS A O 1
ATOM 719 N N . GLU A 1 90 ? -10.895 -8.789 9.765 1.00 96.56 90 GLU A N 1
ATOM 720 C CA . GLU A 1 90 ? -10.678 -8.321 11.128 1.00 96.56 90 GLU A CA 1
ATOM 721 C C . GLU A 1 90 ? -9.934 -6.983 11.042 1.00 96.56 90 GLU A C 1
ATOM 723 O O . GLU A 1 90 ? -8.813 -6.965 10.523 1.00 96.56 90 GLU A O 1
ATOM 728 N N . PRO A 1 91 ? -10.549 -5.867 11.480 1.00 96.31 91 PRO A N 1
ATOM 729 C CA . PRO A 1 91 ? -9.875 -4.575 11.539 1.00 96.31 91 PRO A CA 1
ATOM 730 C C . PRO A 1 91 ? -8.593 -4.635 12.377 1.00 96.31 91 PRO A C 1
ATOM 732 O O . PRO A 1 91 ? -8.504 -5.426 13.320 1.00 96.31 91 PRO A O 1
ATOM 735 N N . LYS A 1 92 ? -7.612 -3.808 12.018 1.00 93.56 92 LYS A N 1
ATOM 736 C CA . LYS A 1 92 ? -6.266 -3.798 12.609 1.00 93.56 92 LYS A CA 1
ATOM 737 C C . LYS A 1 92 ? -5.956 -2.515 13.347 1.00 93.56 92 LYS A C 1
ATOM 739 O O . LYS A 1 92 ? -6.586 -1.492 13.001 1.00 93.56 92 LYS A O 1
#

pLDDT: mean 94.26, std 5.09, range [65.44, 98.0]